Protein AF-A0A605MLI5-F1 (afdb_monomer)

Radius of gyration: 14.8 Å; Cα contacts (8 Å, |Δi|>4): 40; chains: 1; bounding box: 35×15×39 Å

Nearest PDB structures (foldseek):
  1rop-assembly1_A-2  TM=1.003E+00  e=1.784E-04  Escherichia coli
  2ghy-assembly1_B  TM=9.667E-01  e=1.669E-04  Escherichia coli
  2iji-assembly1_A-2  TM=9.667E-01  e=2.853E-04  Escherichia coli
  7kae-assembly1_A  TM=9.333E-01  e=3.731E-04  Escherichia coli

Organism: NCBI:txid440524

Foldseek 3Di:
DDPVLVVVLVVLVVQLVVLVVVLVVCVVV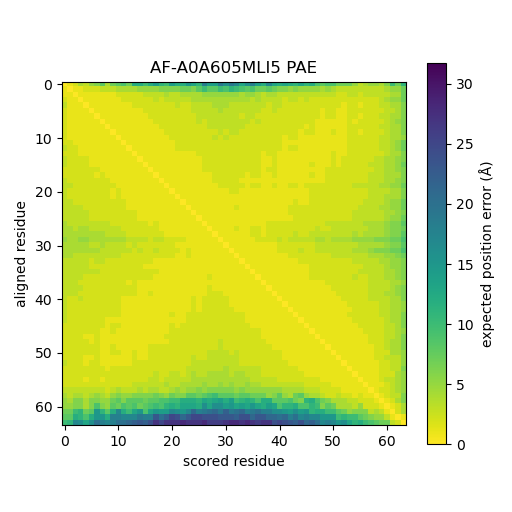VVVVVNVVSVVSNVVSVVVSVVSVVVVVVCVVVVD

InterPro domains:
  IPR000769 Regulatory protein Rop [PF01815] (1-57)
  IPR000769 Regulatory protein Rop [PIRSF003229] (1-62)
  IPR000769 Regulatory protein Rop [PR00835] (2-14)
  IPR000769 Regulatory protein Rop [PR00835] (14-29)
  IPR000769 Regulatory protein Rop [PR00835] (30-42)
  IPR000769 Regulatory protein Rop [PR00835] (42-54)
  IPR035962 Rop-like superfamily [SSF47380] (1-61)

pLDDT: mean 95.81, std 7.01, range [58.06, 98.69]

Secondary structure (DSSP, 8-state):
--HHHHHHHHHHHHHHHHHHHHHHHHHTTT-HHHHHHHHHHHHHHHHHHHHHHHHHHHHHHHT-

Sequence (64 aa):
MNKQQQAVLNMAGFIKSQSLTLLEKLDALDADEQAAKCEKLHELAEELQNSIQTRFEAENRTGI

Solvent-accessible surface area (backbone atoms only — not comparable to full-atom values): 3361 Å² total; per-residue (Å²): 117,54,76,66,58,50,51,53,49,51,51,31,50,46,51,28,52,48,28,50,58,48,26,58,53,25,58,76,64,73,35,61,76,58,24,60,52,29,50,55,49,26,53,52,26,47,52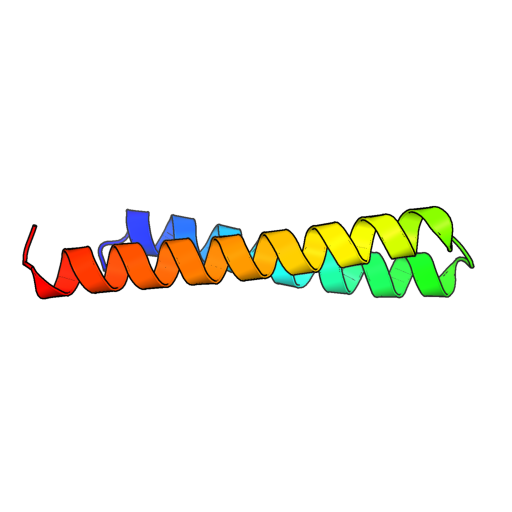,50,32,53,50,51,50,54,51,47,54,50,37,55,72,71,74,104

Structure (mmCIF, N/CA/C/O backbone):
data_AF-A0A605MLI5-F1
#
_entry.id   AF-A0A605MLI5-F1
#
loop_
_atom_site.group_PDB
_atom_site.id
_atom_site.type_symbol
_atom_site.label_atom_id
_atom_site.label_alt_id
_atom_site.label_comp_id
_atom_site.label_asym_id
_atom_site.label_entity_id
_atom_site.label_seq_id
_atom_site.pdbx_PDB_ins_code
_atom_site.Cartn_x
_atom_site.Cartn_y
_atom_site.Cartn_z
_atom_site.occupancy
_atom_site.B_iso_or_equiv
_atom_site.auth_seq_id
_atom_site.auth_comp_id
_atom_site.auth_asym_id
_atom_site.auth_atom_id
_atom_site.pdbx_PDB_model_num
ATOM 1 N N . MET A 1 1 ? -19.224 2.078 12.694 1.00 87.19 1 MET A N 1
ATOM 2 C CA . MET A 1 1 ? -18.174 3.065 12.382 1.00 87.19 1 MET A CA 1
ATOM 3 C C . MET A 1 1 ? -18.812 4.406 12.119 1.00 87.19 1 MET A C 1
ATOM 5 O O . MET A 1 1 ? -19.835 4.457 11.443 1.00 87.19 1 MET A O 1
ATOM 9 N N . ASN A 1 2 ? -18.225 5.483 12.637 1.00 93.50 2 ASN A N 1
ATOM 10 C CA . ASN A 1 2 ? -18.636 6.842 12.292 1.00 93.50 2 ASN A CA 1
ATOM 11 C C . ASN A 1 2 ? -18.031 7.286 10.938 1.00 93.50 2 ASN A C 1
ATOM 13 O O . ASN A 1 2 ? -17.175 6.608 10.365 1.00 93.50 2 ASN A O 1
ATOM 17 N 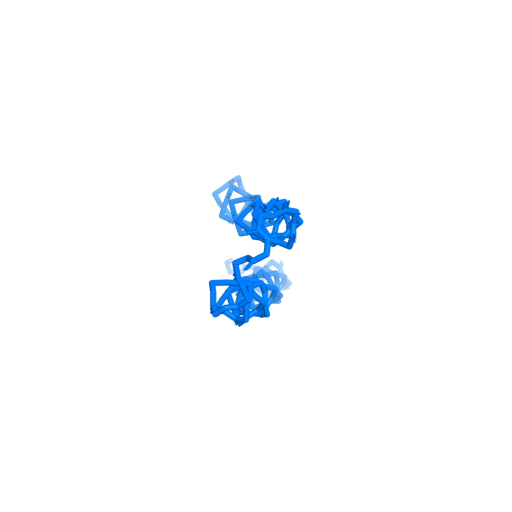N . LYS A 1 3 ? -18.466 8.443 10.417 1.00 95.94 3 LYS A N 1
ATOM 18 C CA . LYS A 1 3 ? -18.007 8.956 9.110 1.00 95.94 3 LYS A CA 1
ATOM 19 C C . LYS A 1 3 ? -16.497 9.230 9.054 1.00 95.94 3 LYS A C 1
ATOM 21 O O . LYS A 1 3 ? -15.897 9.032 8.004 1.00 95.94 3 LYS A O 1
ATOM 26 N N . GLN A 1 4 ? -15.887 9.671 10.156 1.00 96.00 4 GLN A N 1
ATOM 27 C CA . GLN A 1 4 ? -14.447 9.941 10.216 1.00 96.00 4 GLN A CA 1
ATOM 28 C C . GLN A 1 4 ? -13.637 8.640 10.203 1.00 96.00 4 GLN A C 1
ATOM 30 O O . GLN A 1 4 ? -12.695 8.520 9.425 1.00 96.00 4 GLN A O 1
ATOM 35 N N . GLN A 1 5 ? -14.050 7.644 10.991 1.00 95.88 5 GLN A N 1
ATOM 36 C CA . GLN A 1 5 ? -13.467 6.299 10.985 1.00 95.88 5 GLN A CA 1
ATOM 37 C C . GLN A 1 5 ? -13.530 5.683 9.580 1.00 95.88 5 GLN A C 1
ATOM 39 O O . GLN A 1 5 ? -12.523 5.200 9.067 1.00 95.88 5 GLN A O 1
ATOM 44 N N . GLN A 1 6 ? -14.684 5.780 8.912 1.00 96.94 6 GLN A N 1
ATOM 45 C CA . GLN A 1 6 ? -14.829 5.288 7.542 1.00 96.94 6 GLN A CA 1
ATOM 46 C C . GLN A 1 6 ? -13.901 6.019 6.561 1.00 96.94 6 GLN A C 1
ATOM 48 O O . GLN A 1 6 ? -13.306 5.381 5.699 1.00 96.94 6 GLN A O 1
ATOM 53 N N . ALA A 1 7 ? -13.748 7.341 6.686 1.00 98.19 7 ALA A N 1
ATOM 54 C CA . ALA A 1 7 ? -12.845 8.106 5.828 1.00 98.19 7 ALA A CA 1
ATOM 55 C C . ALA A 1 7 ? -11.381 7.670 6.003 1.00 98.19 7 ALA A C 1
ATOM 57 O O . ALA A 1 7 ? -10.682 7.476 5.012 1.00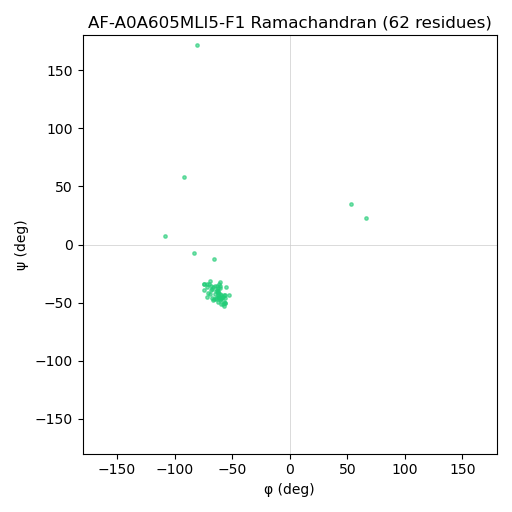 98.19 7 ALA A O 1
ATOM 58 N N . VAL A 1 8 ? -10.933 7.458 7.244 1.00 97.81 8 VAL A N 1
ATOM 59 C CA . VAL A 1 8 ? -9.579 6.961 7.543 1.00 97.81 8 VAL A CA 1
ATOM 60 C C . VAL A 1 8 ? -9.357 5.567 6.957 1.00 97.81 8 VAL A C 1
ATOM 62 O O . VAL A 1 8 ? -8.345 5.335 6.298 1.00 97.81 8 VAL A O 1
ATOM 65 N N . LEU A 1 9 ? -10.322 4.662 7.122 1.00 97.69 9 LEU A N 1
ATOM 66 C CA . LEU A 1 9 ? -10.253 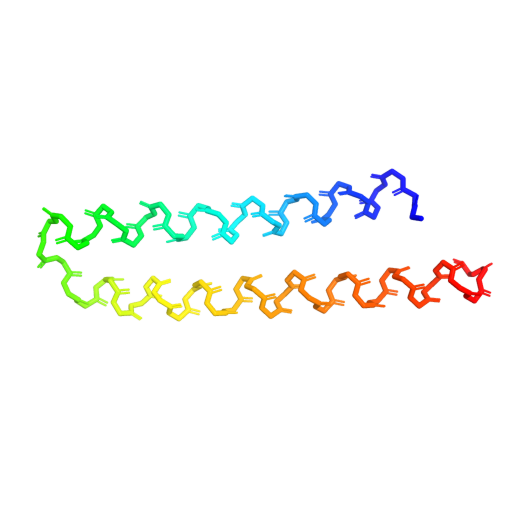3.319 6.551 1.00 97.69 9 LEU A CA 1
ATOM 67 C C . LEU A 1 9 ? -10.212 3.343 5.014 1.00 97.69 9 LEU A C 1
ATOM 69 O O . LEU A 1 9 ? -9.420 2.626 4.404 1.00 97.69 9 LEU A O 1
ATOM 73 N N . ASN A 1 10 ? -11.019 4.203 4.386 1.00 98.00 10 ASN A N 1
ATOM 74 C CA . ASN A 1 10 ? -11.018 4.3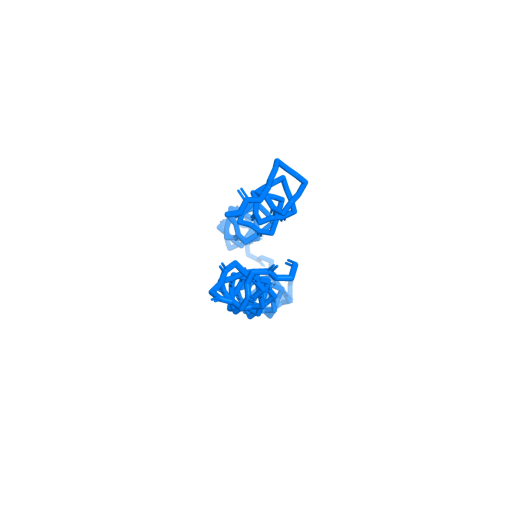78 2.934 1.00 98.00 10 ASN A CA 1
ATOM 75 C C . ASN A 1 10 ? -9.664 4.896 2.430 1.00 98.00 10 ASN A C 1
ATOM 77 O O . ASN A 1 10 ? -9.180 4.428 1.402 1.00 98.00 10 ASN A O 1
ATOM 81 N N . MET A 1 11 ? -9.031 5.828 3.153 1.00 98.38 11 MET A N 1
ATOM 82 C CA . MET A 1 11 ? -7.690 6.313 2.812 1.00 98.38 11 MET A CA 1
ATOM 83 C C . MET A 1 11 ? -6.637 5.206 2.931 1.00 98.38 11 MET A C 1
ATOM 85 O O . MET A 1 11 ? -5.813 5.067 2.032 1.00 98.38 11 MET A O 1
ATOM 89 N N . ALA A 1 12 ? -6.686 4.382 3.983 1.00 98.31 12 ALA A N 1
ATOM 90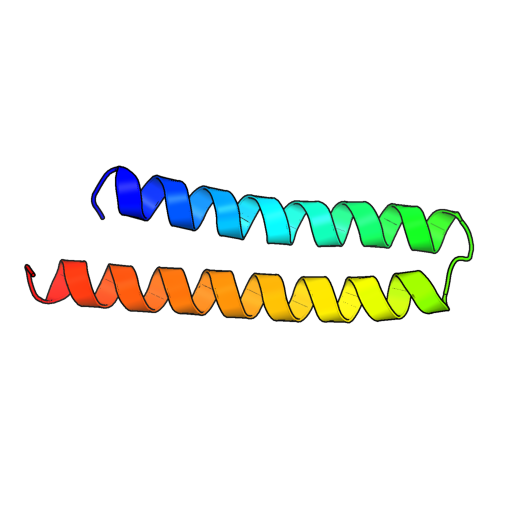 C CA . ALA A 1 12 ? -5.775 3.245 4.131 1.00 98.31 12 ALA A CA 1
ATOM 91 C C . ALA A 1 12 ? -5.939 2.227 2.985 1.00 98.31 12 ALA A C 1
ATOM 93 O O . ALA A 1 12 ? -4.955 1.830 2.363 1.00 98.31 12 ALA A O 1
ATOM 94 N N . GLY A 1 13 ? -7.184 1.882 2.634 1.00 98.25 13 GLY A N 1
ATOM 95 C CA . GLY A 1 13 ? -7.476 1.006 1.494 1.00 98.25 13 GLY A CA 1
ATOM 96 C C . GLY A 1 13 ? -7.042 1.597 0.147 1.00 98.25 13 GLY A C 1
ATOM 97 O O . GLY A 1 13 ? -6.549 0.871 -0.720 1.00 98.25 13 GLY A O 1
ATOM 98 N N . PHE A 1 14 ? -7.161 2.917 -0.026 1.00 98.62 14 PHE A N 1
ATOM 99 C CA . PHE A 1 14 ? -6.655 3.610 -1.210 1.00 98.62 14 PHE A CA 1
ATOM 100 C C . PHE A 1 14 ? -5.130 3.510 -1.313 1.00 98.62 14 PHE A C 1
ATOM 102 O O . PHE A 1 14 ? -4.630 3.143 -2.372 1.00 98.62 14 PHE A O 1
ATOM 109 N N . ILE A 1 15 ? -4.393 3.758 -0.224 1.00 98.50 15 ILE A N 1
ATOM 110 C CA . ILE A 1 15 ? -2.924 3.650 -0.201 1.00 98.50 15 ILE A CA 1
ATOM 111 C C . ILE A 1 15 ? -2.479 2.226 -0.548 1.00 98.50 15 ILE A C 1
ATOM 113 O O . ILE A 1 15 ? -1.620 2.065 -1.412 1.00 98.50 15 ILE A O 1
ATOM 117 N N . LYS A 1 16 ? -3.104 1.200 0.047 1.00 98.38 16 LYS A N 1
ATOM 118 C CA . LYS A 1 16 ? -2.844 -0.209 -0.293 1.00 98.38 16 LYS A CA 1
ATOM 119 C C . LYS A 1 16 ? -3.080 -0.496 -1.782 1.00 98.38 16 LYS A C 1
ATOM 121 O O . LYS A 1 16 ? -2.294 -1.188 -2.421 1.00 98.38 16 LYS A O 1
ATOM 126 N N . SER A 1 17 ? -4.168 0.023 -2.346 1.00 98.50 17 SER A N 1
ATOM 127 C CA . SER A 1 17 ? -4.486 -0.192 -3.764 1.00 98.50 17 SER A CA 1
ATOM 128 C C . SER A 1 17 ? -3.486 0.522 -4.681 1.00 98.50 17 SER A C 1
ATOM 130 O O . SER A 1 17 ? -3.066 -0.024 -5.699 1.00 98.50 17 SER A O 1
ATOM 132 N N . GLN A 1 18 ? -3.071 1.737 -4.309 1.00 98.56 18 GLN A N 1
ATOM 133 C CA . GLN A 1 18 ? -2.092 2.517 -5.064 1.00 98.56 18 GLN A CA 1
ATOM 134 C C . GLN A 1 18 ? -0.679 1.936 -4.983 1.00 98.56 18 GLN A C 1
ATOM 136 O O . GLN A 1 18 ? 0.039 2.018 -5.975 1.00 98.56 18 GLN A O 1
ATOM 141 N N . SER A 1 19 ? -0.274 1.326 -3.864 1.00 98.56 19 SER A N 1
ATOM 142 C CA . SER A 1 19 ? 1.026 0.649 -3.784 1.00 98.56 19 SER A CA 1
ATOM 143 C C . SER A 1 19 ? 1.099 -0.555 -4.724 1.00 98.56 19 SER A C 1
ATOM 145 O O . SER A 1 19 ? 2.128 -0.746 -5.362 1.00 98.56 19 SER A O 1
ATOM 147 N N . LEU A 1 20 ? 0.001 -1.296 -4.915 1.00 98.38 20 LEU A N 1
ATOM 148 C CA . LEU A 1 20 ? -0.051 -2.374 -5.910 1.00 98.38 20 LEU A CA 1
ATOM 149 C C . LEU A 1 20 ? 0.022 -1.832 -7.347 1.00 98.38 20 LEU A C 1
ATOM 151 O O . LEU A 1 20 ? 0.818 -2.302 -8.150 1.00 98.38 20 LEU A O 1
ATOM 155 N N . THR A 1 21 ? -0.747 -0.780 -7.653 1.00 98.62 21 THR A N 1
ATOM 156 C CA . THR A 1 21 ? -0.690 -0.117 -8.971 1.00 98.62 21 THR A CA 1
ATOM 157 C C . THR A 1 21 ? 0.700 0.458 -9.271 1.00 98.62 21 THR A C 1
ATOM 159 O O . THR A 1 21 ? 1.132 0.488 -10.422 1.00 98.62 21 THR A O 1
ATOM 162 N N . LEU A 1 22 ? 1.398 0.967 -8.253 1.00 98.62 22 LEU A N 1
ATOM 163 C CA . LEU A 1 22 ? 2.764 1.457 -8.392 1.00 98.62 22 LEU A CA 1
ATOM 164 C C . LEU A 1 22 ? 3.739 0.300 -8.636 1.00 98.62 22 LEU A C 1
ATOM 166 O O . LEU A 1 22 ? 4.580 0.433 -9.517 1.00 98.62 22 LEU A O 1
ATOM 170 N N . LEU A 1 23 ? 3.596 -0.817 -7.917 1.00 98.62 23 LEU A N 1
ATOM 171 C CA . LEU A 1 23 ? 4.418 -2.014 -8.107 1.00 98.62 23 LEU A CA 1
ATOM 172 C C . LEU A 1 23 ? 4.343 -2.516 -9.555 1.00 98.62 23 LEU A C 1
ATOM 174 O O . LEU A 1 23 ? 5.372 -2.594 -10.213 1.00 98.62 23 LEU A O 1
ATOM 178 N N . GLU A 1 24 ? 3.134 -2.684 -10.101 1.00 98.50 24 GLU A N 1
ATOM 179 C CA . GLU A 1 24 ? 2.926 -3.091 -11.503 1.00 98.50 24 GLU A CA 1
ATOM 180 C C . GLU A 1 24 ? 3.636 -2.162 -12.506 1.00 98.50 24 GLU A C 1
ATOM 182 O O . GLU A 1 24 ? 4.144 -2.598 -13.539 1.00 98.50 24 GLU A O 1
ATOM 187 N N . LYS A 1 25 ? 3.673 -0.854 -12.218 1.00 98.69 25 LYS A N 1
ATOM 188 C CA . LYS A 1 25 ? 4.359 0.135 -13.064 1.00 98.69 25 LYS A CA 1
ATOM 189 C C . LYS A 1 25 ? 5.874 0.072 -12.925 1.00 98.69 25 LYS A C 1
ATOM 191 O O . LYS A 1 25 ? 6.560 0.368 -13.896 1.00 98.69 25 LYS A O 1
ATOM 196 N N . LEU A 1 26 ? 6.383 -0.242 -11.737 1.00 98.69 26 LEU A N 1
ATOM 197 C CA . LEU A 1 26 ? 7.814 -0.397 -11.487 1.00 98.69 26 LEU A CA 1
ATOM 198 C C . LEU A 1 26 ? 8.340 -1.673 -12.146 1.00 98.69 26 LEU A C 1
ATOM 200 O O . LEU A 1 26 ? 9.370 -1.608 -12.814 1.00 98.69 26 LEU A O 1
ATOM 204 N N . ASP A 1 27 ? 7.588 -2.769 -12.055 1.00 98.12 27 ASP A N 1
ATOM 205 C CA . ASP A 1 27 ? 7.894 -4.029 -12.740 1.00 98.12 27 ASP A CA 1
ATOM 206 C C . ASP A 1 27 ? 7.937 -3.834 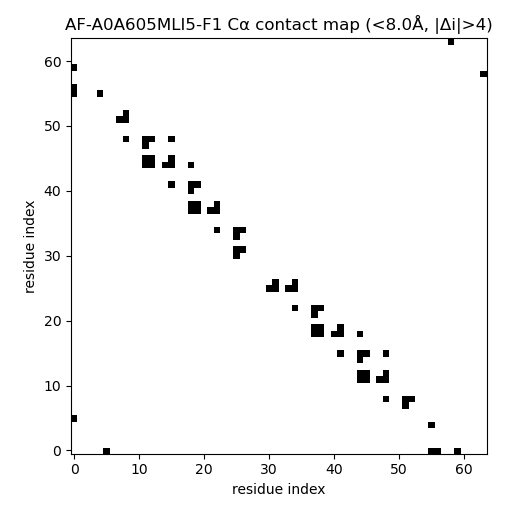-14.260 1.00 98.12 27 ASP A C 1
ATOM 208 O O . ASP A 1 27 ? 8.866 -4.276 -14.926 1.00 98.12 27 ASP A O 1
ATOM 212 N N . ALA A 1 28 ? 6.981 -3.089 -14.826 1.00 98.56 28 ALA A N 1
ATOM 213 C CA . ALA A 1 28 ? 6.959 -2.780 -16.258 1.00 98.56 28 ALA A CA 1
ATOM 214 C C . ALA A 1 28 ? 8.124 -1.887 -16.739 1.00 98.56 28 ALA A C 1
ATOM 216 O O . ALA A 1 28 ? 8.300 -1.716 -17.946 1.00 98.56 28 ALA A O 1
ATOM 217 N N . LEU A 1 29 ? 8.875 -1.277 -15.818 1.00 98.56 29 LEU A N 1
ATOM 218 C CA . LEU A 1 29 ? 10.032 -0.422 -16.095 1.00 98.56 29 LEU A CA 1
ATOM 219 C C . LEU A 1 29 ? 11.367 -1.089 -15.722 1.00 98.56 29 LEU A C 1
ATOM 221 O O . LEU A 1 29 ? 12.388 -0.402 -15.751 1.00 98.56 29 LEU A O 1
ATOM 225 N N . ASP A 1 30 ? 11.362 -2.374 -15.348 1.00 98.25 30 ASP A N 1
ATOM 226 C CA . ASP A 1 30 ? 12.535 -3.106 -14.844 1.00 98.25 30 ASP A CA 1
ATOM 227 C C . ASP A 1 30 ? 13.216 -2.386 -13.654 1.00 98.25 30 ASP A C 1
ATOM 229 O O . ASP A 1 30 ? 14.441 -2.363 -13.504 1.00 98.25 30 ASP A O 1
ATOM 233 N N . ALA A 1 31 ? 12.420 -1.722 -12.806 1.00 98.50 31 ALA A N 1
ATOM 234 C CA . ALA A 1 31 ? 12.896 -0.933 -11.669 1.00 98.50 31 ALA A CA 1
ATOM 235 C C . ALA A 1 31 ? 12.964 -1.772 -10.377 1.00 98.50 31 ALA A C 1
ATOM 237 O O . ALA A 1 31 ? 12.331 -1.434 -9.373 1.00 98.50 31 ALA A O 1
ATOM 238 N N . ASP A 1 32 ? 13.740 -2.860 -10.400 1.00 98.19 32 ASP A N 1
ATOM 239 C CA . ASP A 1 32 ? 13.741 -3.928 -9.383 1.00 98.19 32 ASP A C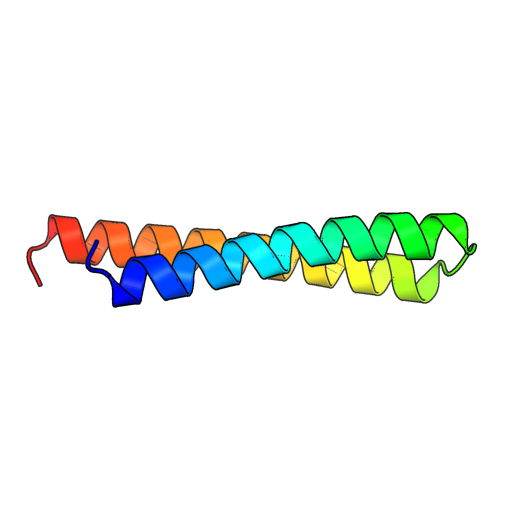A 1
ATOM 240 C C . ASP A 1 32 ? 13.917 -3.433 -7.935 1.00 98.19 32 ASP A C 1
ATOM 242 O O . ASP A 1 32 ? 13.218 -3.864 -7.016 1.00 98.19 32 ASP A O 1
ATOM 246 N N . GLU A 1 33 ? 14.842 -2.498 -7.693 1.00 98.44 33 GLU A N 1
ATOM 247 C CA . GLU A 1 33 ? 15.101 -1.994 -6.336 1.00 98.44 33 GLU A CA 1
ATOM 248 C C . GLU A 1 33 ? 13.902 -1.202 -5.789 1.00 98.44 33 GLU A C 1
ATOM 250 O O . GLU A 1 33 ? 13.586 -1.241 -4.595 1.00 98.44 33 GLU A O 1
ATOM 255 N N . GLN A 1 34 ? 13.228 -0.452 -6.658 1.00 98.69 34 GLN A N 1
ATOM 256 C CA . GLN A 1 34 ? 12.037 0.315 -6.332 1.00 98.69 34 GLN A CA 1
ATOM 257 C C . GLN A 1 34 ? 10.831 -0.611 -6.185 1.00 98.69 34 GLN A C 1
ATOM 259 O O . GLN A 1 34 ? 10.053 -0.398 -5.256 1.00 98.69 34 GLN A O 1
ATOM 264 N N . ALA A 1 35 ? 10.699 -1.635 -7.032 1.00 98.69 35 ALA A N 1
ATOM 265 C CA . ALA A 1 35 ? 9.670 -2.665 -6.918 1.00 98.69 35 ALA A CA 1
ATOM 266 C C . ALA A 1 35 ? 9.751 -3.356 -5.548 1.00 98.69 35 ALA A C 1
ATOM 268 O O . ALA A 1 35 ? 8.786 -3.316 -4.788 1.00 98.69 35 ALA A O 1
ATOM 269 N N . ALA A 1 36 ? 10.943 -3.792 -5.127 1.00 98.56 36 ALA A N 1
ATOM 270 C CA . ALA A 1 36 ? 11.161 -4.381 -3.801 1.00 98.56 36 ALA A CA 1
ATOM 271 C C . ALA A 1 36 ? 10.835 -3.421 -2.634 1.00 98.56 36 ALA A C 1
ATOM 273 O O . ALA A 1 36 ? 10.402 -3.839 -1.557 1.00 98.56 36 ALA A O 1
ATOM 274 N N . LYS A 1 37 ? 11.039 -2.105 -2.803 1.00 98.50 37 LYS A N 1
ATOM 275 C CA . LYS A 1 37 ? 10.589 -1.097 -1.820 1.00 98.50 37 LYS A CA 1
ATOM 276 C C . LYS A 1 37 ? 9.066 -0.937 -1.837 1.00 98.50 37 LYS A C 1
ATOM 278 O O . LYS A 1 37 ? 8.472 -0.717 -0.782 1.00 98.50 37 LYS A O 1
ATOM 283 N N . CYS A 1 38 ? 8.446 -1.031 -3.009 1.00 98.62 38 CYS A N 1
ATOM 284 C CA . CYS A 1 38 ? 7.008 -0.901 -3.199 1.00 98.62 38 CYS A CA 1
ATOM 285 C C . CYS A 1 38 ? 6.237 -2.113 -2.653 1.00 98.62 38 CYS A C 1
ATOM 287 O O . CYS A 1 38 ? 5.174 -1.928 -2.066 1.00 98.62 38 CYS A O 1
ATOM 289 N N . GLU A 1 39 ? 6.802 -3.318 -2.738 1.00 98.44 39 GLU A N 1
ATOM 290 C CA . GLU A 1 39 ? 6.294 -4.520 -2.062 1.00 98.44 39 GLU A CA 1
ATOM 291 C C . GLU A 1 39 ? 6.220 -4.313 -0.545 1.00 98.44 39 GLU A C 1
ATOM 293 O O . GLU A 1 39 ? 5.152 -4.438 0.049 1.00 98.44 39 GLU A O 1
ATOM 298 N N . LYS A 1 40 ? 7.316 -3.861 0.081 1.00 98.50 40 LYS A N 1
ATOM 299 C CA . LYS A 1 40 ? 7.334 -3.541 1.523 1.00 98.50 40 LYS A CA 1
ATOM 300 C C . LYS A 1 40 ? 6.338 -2.441 1.888 1.00 98.50 40 LYS A C 1
ATOM 302 O O . LYS A 1 40 ? 5.719 -2.480 2.948 1.00 98.50 40 LYS A O 1
ATOM 307 N N . LEU A 1 41 ? 6.177 -1.440 1.019 1.00 98.38 41 LEU A N 1
ATOM 308 C CA . LEU A 1 41 ? 5.158 -0.404 1.191 1.00 98.38 41 LEU A CA 1
ATOM 309 C C . LEU A 1 41 ? 3.742 -0.997 1.134 1.00 98.38 41 LEU A C 1
ATOM 311 O O . LEU A 1 41 ? 2.875 -0.561 1.889 1.00 98.38 41 LEU A O 1
ATOM 315 N N . HIS A 1 42 ? 3.499 -1.969 0.254 1.00 98.56 42 HIS A N 1
ATOM 316 C CA . HIS A 1 42 ? 2.218 -2.658 0.147 1.00 98.56 42 HIS A CA 1
ATOM 317 C C . HIS A 1 42 ? 1.899 -3.482 1.395 1.00 98.56 42 HIS A C 1
ATOM 319 O O . HIS A 1 42 ? 0.806 -3.326 1.939 1.00 98.56 42 HIS A O 1
ATOM 325 N N . GLU A 1 43 ? 2.858 -4.262 1.893 1.00 98.56 43 GLU A N 1
ATOM 326 C CA . GLU A 1 43 ? 2.729 -5.024 3.142 1.00 98.56 43 GLU A CA 1
ATOM 327 C C . GLU A 1 43 ? 2.380 -4.100 4.319 1.00 98.56 43 GLU A C 1
ATOM 329 O O . GLU A 1 43 ? 1.375 -4.304 5.000 1.00 98.56 43 GLU A O 1
ATOM 334 N N . LEU A 1 44 ? 3.129 -3.005 4.495 1.00 98.56 44 LEU A N 1
ATOM 335 C CA . LEU A 1 44 ? 2.857 -2.018 5.546 1.00 98.56 44 LEU A CA 1
ATOM 336 C C . LEU A 1 44 ? 1.486 -1.343 5.388 1.00 98.56 44 LEU A C 1
ATOM 338 O O . LEU A 1 44 ? 0.814 -1.064 6.382 1.00 98.56 44 LEU A O 1
ATOM 342 N N . ALA A 1 45 ? 1.056 -1.058 4.156 1.00 98.44 45 ALA A N 1
ATOM 343 C CA . ALA A 1 45 ? -0.258 -0.475 3.899 1.00 98.44 45 ALA A CA 1
ATOM 344 C C . ALA A 1 45 ? -1.396 -1.452 4.237 1.00 98.44 45 ALA A C 1
ATOM 346 O O . ALA A 1 45 ? -2.422 -1.031 4.778 1.00 98.44 45 ALA A O 1
ATOM 347 N N . GLU A 1 46 ? -1.216 -2.744 3.957 1.00 98.44 46 GLU A N 1
ATOM 348 C CA . GLU A 1 46 ? -2.157 -3.794 4.343 1.00 98.44 46 GLU A CA 1
ATOM 349 C C . GLU A 1 46 ? -2.227 -3.968 5.865 1.00 98.44 46 GLU A C 1
ATOM 351 O O . GLU A 1 46 ? -3.325 -3.955 6.430 1.00 98.44 46 GLU A O 1
ATOM 356 N N . GLU A 1 47 ? -1.084 -4.050 6.547 1.00 98.56 47 GLU A N 1
ATOM 357 C CA . GLU A 1 47 ? -1.026 -4.113 8.011 1.00 98.56 47 GLU A CA 1
ATOM 358 C C . GLU A 1 47 ? -1.708 -2.901 8.655 1.00 98.56 47 GLU A C 1
ATOM 360 O O . GLU A 1 47 ? -2.518 -3.049 9.576 1.00 98.56 47 GLU A O 1
ATOM 365 N N . LEU A 1 48 ? -1.439 -1.698 8.139 1.00 98.31 48 LEU A N 1
ATOM 366 C CA . LEU A 1 48 ? -2.061 -0.467 8.613 1.00 98.31 48 LEU A CA 1
ATOM 367 C C . LEU A 1 48 ? -3.582 -0.499 8.422 1.00 98.31 48 LEU A C 1
ATOM 369 O O . LEU A 1 48 ? -4.318 -0.170 9.355 1.00 98.31 48 LEU A O 1
ATOM 373 N N . GLN A 1 49 ? -4.065 -0.912 7.247 1.00 98.44 49 GLN A N 1
ATOM 374 C CA . GLN A 1 49 ? -5.499 -1.033 6.980 1.00 98.44 49 GLN A CA 1
ATOM 375 C C . GLN A 1 49 ? -6.163 -2.028 7.944 1.00 98.44 49 GLN A C 1
ATOM 377 O O . GLN A 1 49 ? -7.194 -1.704 8.537 1.00 98.44 49 GLN A O 1
ATOM 382 N N . ASN A 1 50 ? -5.560 -3.202 8.145 1.00 98.31 50 ASN A N 1
ATOM 383 C CA . ASN A 1 50 ? -6.069 -4.240 9.044 1.00 98.31 50 ASN A CA 1
ATOM 384 C C . ASN A 1 50 ? -6.086 -3.776 10.508 1.00 98.31 50 ASN A C 1
ATOM 386 O O . ASN A 1 50 ? -7.053 -4.026 11.234 1.00 98.31 50 ASN A O 1
ATOM 390 N N . SER A 1 51 ? -5.047 -3.057 10.937 1.00 98.25 51 SER A N 1
ATOM 391 C CA . SER A 1 51 ? -4.950 -2.470 12.276 1.00 98.25 51 SER A CA 1
ATOM 392 C C . SER A 1 51 ? -6.035 -1.414 12.514 1.00 98.25 51 SER A C 1
ATOM 394 O O . SER A 1 51 ? -6.745 -1.462 13.523 1.00 98.25 51 SER A O 1
ATOM 396 N N . ILE A 1 52 ? -6.244 -0.510 11.549 1.00 97.25 52 ILE A N 1
ATOM 397 C CA . ILE A 1 52 ? -7.308 0.505 11.587 1.00 97.25 52 ILE A CA 1
ATOM 398 C C . ILE A 1 52 ? -8.691 -0.154 11.646 1.00 97.25 52 ILE A C 1
ATOM 400 O O . ILE A 1 52 ? -9.506 0.218 12.492 1.00 97.25 52 ILE A O 1
ATOM 404 N N . GLN A 1 53 ? -8.946 -1.145 10.785 1.00 97.19 53 GLN A N 1
ATOM 405 C CA . GLN A 1 53 ? -10.204 -1.895 10.757 1.00 97.19 53 GLN A CA 1
ATOM 406 C C . GLN A 1 53 ? -10.483 -2.536 12.119 1.00 97.19 53 GLN A C 1
ATOM 408 O O . GLN A 1 53 ? -11.536 -2.303 12.711 1.00 97.19 53 GLN A O 1
ATOM 413 N N . THR A 1 54 ? -9.514 -3.288 12.645 1.00 97.19 54 THR A N 1
ATOM 414 C CA . THR A 1 54 ? -9.635 -4.001 13.924 1.00 97.19 54 THR A CA 1
ATOM 415 C C . THR A 1 54 ? -9.919 -3.037 15.071 1.00 97.19 54 THR A C 1
ATOM 417 O O . THR A 1 54 ? -10.822 -3.269 15.877 1.00 97.19 54 THR A O 1
ATOM 420 N N . ARG A 1 55 ? -9.186 -1.918 15.126 1.00 96.06 55 ARG A N 1
ATOM 421 C CA . ARG A 1 55 ? -9.383 -0.880 16.138 1.00 96.06 55 ARG A CA 1
ATOM 422 C C . ARG A 1 55 ? -10.795 -0.302 16.077 1.00 96.06 55 ARG A C 1
ATOM 424 O O . ARG A 1 55 ? -11.469 -0.232 17.102 1.00 96.06 55 ARG A O 1
ATOM 431 N N . PHE A 1 56 ? -11.248 0.117 14.898 1.00 95.19 56 PHE A N 1
ATOM 432 C CA . PHE A 1 56 ? -12.564 0.736 14.767 1.00 95.19 56 PHE A CA 1
ATOM 433 C C . PHE A 1 56 ? -13.691 -0.264 15.010 1.00 95.19 56 PHE A C 1
ATOM 435 O O . PHE A 1 56 ? -14.698 0.099 15.613 1.00 95.19 56 PHE A O 1
ATOM 442 N N . GLU A 1 57 ? -13.552 -1.526 14.612 1.00 94.12 57 GLU A N 1
ATOM 443 C CA . GLU A 1 57 ? -14.514 -2.566 14.979 1.00 94.12 57 GLU A CA 1
ATOM 444 C C . GLU A 1 57 ? -14.616 -2.754 16.494 1.00 94.12 57 GLU A C 1
ATOM 446 O O . GLU A 1 57 ? -15.729 -2.863 17.010 1.00 94.12 57 GLU A O 1
ATOM 451 N N . ALA A 1 58 ? -13.486 -2.751 17.207 1.00 92.81 58 ALA A N 1
ATOM 452 C CA . ALA A 1 58 ? -13.469 -2.845 18.662 1.00 92.81 58 ALA A CA 1
ATOM 453 C C . ALA A 1 58 ? -14.190 -1.654 19.315 1.00 92.81 58 ALA A C 1
ATOM 455 O O . ALA A 1 58 ? -15.102 -1.876 20.107 1.00 92.81 58 ALA A O 1
ATOM 456 N N . GLU A 1 59 ? -13.864 -0.419 18.914 1.00 90.38 59 GLU A N 1
ATOM 457 C CA . GLU A 1 59 ? -14.513 0.811 19.409 1.00 90.38 59 GLU A CA 1
ATOM 458 C C . GLU A 1 59 ? -16.040 0.769 19.191 1.00 90.38 59 GLU A C 1
ATOM 460 O O . GLU A 1 59 ? -16.824 1.039 20.102 1.00 90.38 59 GLU A O 1
ATOM 465 N N . ASN A 1 60 ? -16.485 0.317 18.011 1.00 85.00 60 ASN A N 1
ATOM 466 C CA . ASN A 1 60 ? -17.914 0.199 17.705 1.00 85.00 60 ASN A CA 1
ATOM 467 C C . ASN A 1 60 ? -18.627 -0.903 18.502 1.00 85.00 60 ASN A C 1
ATOM 469 O O . ASN A 1 60 ? -19.816 -0.763 18.781 1.00 85.00 60 ASN A O 1
ATOM 473 N N . ARG A 1 61 ? -17.939 -1.995 18.862 1.00 84.44 61 ARG A N 1
ATOM 474 C CA . ARG A 1 61 ? -18.507 -3.057 19.712 1.00 84.44 61 ARG A CA 1
ATOM 475 C C . ARG A 1 61 ? -18.601 -2.630 21.172 1.00 84.44 61 ARG A C 1
ATOM 477 O O . ARG A 1 61 ? -19.533 -3.045 21.852 1.00 84.44 61 ARG A O 1
ATOM 484 N N . THR A 1 62 ? -17.658 -1.822 21.654 1.00 83.44 62 THR A N 1
ATOM 485 C CA . THR A 1 62 ? -17.652 -1.341 23.043 1.00 83.44 62 THR A CA 1
ATOM 486 C C . THR A 1 62 ? -18.540 -0.116 23.263 1.00 83.44 62 THR A C 1
ATOM 488 O O . THR A 1 62 ? -18.736 0.271 24.411 1.00 83.44 62 THR A O 1
ATOM 491 N N . GLY A 1 63 ? -19.097 0.478 22.198 1.00 66.19 63 GLY A N 1
ATOM 492 C CA . GLY A 1 63 ? -19.983 1.645 22.287 1.00 66.19 63 GLY A CA 1
ATOM 493 C C . GLY A 1 63 ? -19.284 2.911 22.793 1.00 66.19 63 GLY A C 1
ATOM 494 O O . GLY A 1 63 ? -19.956 3.784 23.341 1.00 66.19 63 GLY A O 1
ATOM 495 N N . ILE A 1 64 ? -17.954 2.969 22.649 1.00 58.06 64 ILE A N 1
ATOM 496 C CA . ILE A 1 64 ? -17.108 4.120 23.000 1.00 58.06 64 ILE A CA 1
ATOM 497 C C . ILE A 1 64 ? -17.035 5.061 21.796 1.00 58.06 64 ILE A C 1
ATOM 499 O O . ILE A 1 64 ? -16.885 4.550 20.661 1.00 58.06 64 ILE A O 1
#

Mean predicted aligned error: 3.07 Å